Protein AF-A0A3L6EK83-F1 (afdb_monomer_lite)

Organism: Zea mays (NCBI:txid4577)

Sequence (69 aa):
MDFSLEACAHPFFDELREPHARLPNGRPFPPLFNFKQELANASPELINRLIPDHARRHLGLTLLPTTGP

Radius of gyration: 13.7 Å; chains: 1; bounding box: 24×41×32 Å

pLDDT: mean 70.55, std 10.85, range [44.38, 84.81]

Structure (mmCIF, N/CA/C/O backbone):
data_AF-A0A3L6EK83-F1
#
_entry.id   AF-A0A3L6EK83-F1
#
loop_
_atom_site.group_PDB
_atom_site.id
_atom_site.type_symbol
_atom_site.label_atom_id
_atom_site.label_alt_id
_atom_site.label_comp_id
_atom_site.label_asym_id
_atom_site.label_entity_id
_atom_site.label_seq_id
_atom_site.pdbx_PDB_ins_code
_atom_site.Cartn_x
_atom_site.Cartn_y
_atom_site.Cartn_z
_atom_site.occupancy
_atom_site.B_iso_or_equiv
_atom_site.auth_seq_id
_atom_site.auth_comp_id
_atom_site.auth_asym_id
_atom_site.auth_atom_id
_atom_site.pdbx_PDB_model_num
ATOM 1 N N . MET A 1 1 ? 18.050 -8.806 -9.686 1.00 52.19 1 MET A N 1
ATOM 2 C CA . MET A 1 1 ? 17.235 -9.946 -9.218 1.00 52.19 1 MET A CA 1
ATOM 3 C C . MET A 1 1 ? 16.616 -9.490 -7.923 1.00 52.19 1 MET A C 1
ATOM 5 O O . MET A 1 1 ? 17.280 -9.445 -6.895 1.00 52.19 1 MET A O 1
ATOM 9 N N . ASP A 1 2 ? 15.388 -9.017 -8.030 1.00 63.56 2 ASP A N 1
ATOM 10 C CA . ASP A 1 2 ? 14.820 -7.995 -7.148 1.00 63.56 2 ASP A CA 1
ATOM 11 C C . ASP A 1 2 ? 13.712 -8.629 -6.295 1.00 63.56 2 ASP A C 1
ATOM 13 O O . ASP A 1 2 ? 12.709 -8.007 -5.965 1.00 63.56 2 ASP A O 1
ATOM 17 N N . PHE A 1 3 ? 13.899 -9.900 -5.917 1.00 68.31 3 PHE A N 1
ATOM 18 C CA . PHE A 1 3 ? 12.906 -10.703 -5.195 1.00 68.31 3 PHE A CA 1
ATOM 19 C C . PHE A 1 3 ? 12.427 -10.051 -3.896 1.00 68.31 3 PHE A C 1
ATOM 21 O O . PHE A 1 3 ? 11.288 -10.261 -3.494 1.00 68.31 3 PHE A O 1
ATOM 28 N N . SER A 1 4 ? 13.261 -9.229 -3.256 1.00 76.94 4 SER A N 1
ATOM 29 C CA . SER A 1 4 ? 12.876 -8.442 -2.082 1.00 76.94 4 SER A CA 1
ATOM 30 C C . SER A 1 4 ? 11.725 -7.482 -2.393 1.00 76.94 4 SER A C 1
ATOM 32 O O . SER A 1 4 ? 10.790 -7.359 -1.609 1.00 76.94 4 SER A O 1
ATOM 34 N N . LEU A 1 5 ? 11.761 -6.842 -3.563 1.00 78.31 5 LEU A N 1
ATOM 35 C CA . LEU A 1 5 ? 10.729 -5.928 -4.036 1.00 78.31 5 LEU A CA 1
ATOM 36 C C . LEU A 1 5 ? 9.462 -6.679 -4.452 1.00 78.31 5 LEU A C 1
ATOM 38 O O . LEU A 1 5 ? 8.364 -6.273 -4.086 1.00 78.31 5 LEU A O 1
ATOM 42 N N . GLU A 1 6 ? 9.590 -7.806 -5.148 1.00 81.25 6 GLU A N 1
ATOM 43 C CA . GLU A 1 6 ? 8.438 -8.666 -5.457 1.00 81.25 6 GLU A CA 1
ATOM 44 C C . GLU A 1 6 ? 7.754 -9.196 -4.189 1.00 81.25 6 GLU A C 1
ATOM 46 O O . GLU A 1 6 ? 6.528 -9.157 -4.080 1.00 81.25 6 GLU A O 1
ATOM 51 N N . ALA A 1 7 ? 8.533 -9.618 -3.191 1.00 82.00 7 ALA A N 1
ATOM 52 C CA . ALA A 1 7 ? 8.014 -10.070 -1.905 1.00 82.00 7 ALA A CA 1
ATOM 53 C C . ALA A 1 7 ? 7.328 -8.933 -1.140 1.00 82.00 7 ALA A C 1
ATOM 55 O O . ALA A 1 7 ? 6.262 -9.133 -0.560 1.00 82.00 7 ALA A O 1
ATOM 56 N N . CYS A 1 8 ? 7.882 -7.720 -1.180 1.00 78.44 8 CYS A N 1
ATOM 57 C CA . CYS A 1 8 ? 7.213 -6.552 -0.620 1.00 78.44 8 CYS A CA 1
ATOM 58 C C . CYS A 1 8 ? 5.913 -6.226 -1.376 1.00 78.44 8 CYS A C 1
ATOM 60 O O . CYS A 1 8 ? 4.965 -5.771 -0.745 1.00 78.44 8 CYS A O 1
ATOM 62 N N . ALA A 1 9 ? 5.818 -6.503 -2.683 1.00 80.88 9 ALA A N 1
ATOM 63 C CA . ALA A 1 9 ? 4.605 -6.367 -3.500 1.00 80.88 9 ALA A CA 1
ATOM 64 C C . ALA A 1 9 ? 3.556 -7.479 -3.266 1.00 80.88 9 ALA A C 1
ATOM 66 O O . ALA A 1 9 ? 2.478 -7.437 -3.861 1.00 80.88 9 ALA A O 1
ATOM 67 N N . HIS A 1 10 ? 3.839 -8.462 -2.407 1.00 84.81 10 HIS A N 1
ATOM 68 C CA . HIS A 1 10 ? 2.957 -9.600 -2.163 1.00 84.81 10 HIS A CA 1
ATOM 69 C C . HIS A 1 10 ? 1.660 -9.179 -1.435 1.00 84.81 10 HIS A C 1
ATOM 71 O O . HIS A 1 10 ? 1.718 -8.324 -0.545 1.00 84.81 10 HIS A O 1
ATOM 77 N N . PRO A 1 11 ? 0.498 -9.804 -1.730 1.00 82.44 11 PRO A N 1
ATOM 78 C CA . PRO A 1 11 ? -0.785 -9.507 -1.074 1.00 82.44 11 PRO A CA 1
ATOM 79 C C . PRO A 1 11 ? -0.778 -9.707 0.449 1.00 82.44 11 PRO A C 1
ATOM 81 O O . PRO A 1 11 ? -1.611 -9.155 1.153 1.00 82.44 11 PRO A O 1
ATOM 84 N N . PHE A 1 12 ? 0.192 -10.454 0.978 1.00 82.75 12 PHE A N 1
ATOM 85 C CA . PHE A 1 12 ? 0.399 -10.583 2.425 1.00 82.75 12 PHE A CA 1
ATOM 86 C C . PHE A 1 12 ? 0.676 -9.230 3.104 1.00 82.75 12 PHE A C 1
ATOM 88 O O . PHE A 1 12 ? 0.268 -9.007 4.236 1.00 82.75 12 PHE A O 1
ATOM 95 N N . PHE A 1 13 ? 1.353 -8.314 2.406 1.00 80.25 13 PHE A N 1
ATOM 96 C CA . PHE A 1 13 ? 1.642 -6.968 2.899 1.00 80.25 13 PHE A CA 1
ATOM 97 C C . PHE A 1 13 ? 0.609 -5.930 2.440 1.00 80.25 13 PHE A C 1
ATOM 99 O O . PHE A 1 13 ? 0.810 -4.738 2.662 1.00 80.25 13 PHE A O 1
ATOM 106 N N . ASP A 1 14 ? -0.491 -6.346 1.807 1.00 79.06 14 ASP A N 1
ATOM 107 C CA . ASP A 1 14 ? -1.536 -5.421 1.357 1.00 79.06 14 ASP A CA 1
ATOM 108 C C . ASP A 1 14 ? -2.261 -4.772 2.538 1.00 79.06 14 ASP A C 1
ATOM 110 O O . ASP A 1 14 ? -2.500 -3.570 2.536 1.00 79.06 14 ASP A O 1
ATOM 114 N N . GLU A 1 15 ? -2.454 -5.521 3.626 1.00 81.06 15 GLU A N 1
ATOM 115 C CA . GLU A 1 15 ? -2.967 -4.968 4.880 1.00 81.06 15 GLU A CA 1
ATOM 116 C C . GLU A 1 15 ? -2.084 -3.847 5.424 1.00 81.06 15 GLU A C 1
ATOM 118 O O . GLU A 1 15 ? -2.601 -2.946 6.060 1.00 81.06 15 GLU A O 1
ATOM 123 N N . LEU A 1 16 ? -0.771 -3.850 5.165 1.00 77.12 16 LEU A N 1
ATOM 124 C CA . LEU A 1 16 ? 0.127 -2.767 5.577 1.00 77.12 16 LEU A CA 1
ATOM 125 C C . LEU A 1 16 ? 0.034 -1.521 4.683 1.00 77.12 16 LEU A C 1
ATOM 127 O O . LEU A 1 16 ? 0.495 -0.447 5.074 1.00 77.12 16 LEU A O 1
ATOM 131 N N . ARG A 1 17 ? -0.519 -1.674 3.475 1.00 75.56 17 ARG A N 1
ATOM 132 C CA . ARG A 1 17 ? -0.840 -0.579 2.551 1.00 75.56 17 ARG A CA 1
ATOM 133 C C . ARG A 1 17 ? -2.185 0.050 2.863 1.00 75.56 17 ARG A C 1
ATOM 135 O O . ARG A 1 17 ? -2.490 1.099 2.317 1.00 75.56 17 ARG A O 1
ATOM 142 N N . GLU A 1 18 ? -3.010 -0.555 3.701 1.00 76.12 18 GLU A N 1
ATOM 143 C CA . GLU A 1 18 ? -4.283 0.059 4.040 1.00 76.12 18 GLU A CA 1
ATOM 144 C C . GLU A 1 18 ? -4.036 1.354 4.841 1.00 76.12 18 GLU A C 1
ATOM 146 O O . GLU A 1 18 ? -3.260 1.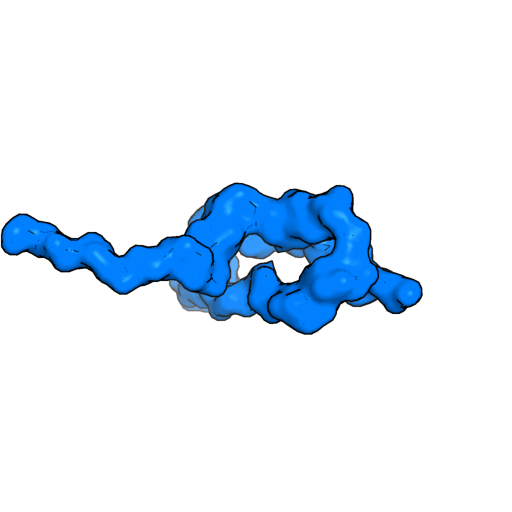366 5.798 1.00 76.12 18 GLU A O 1
ATOM 151 N N . PRO A 1 19 ? -4.717 2.470 4.529 1.00 68.69 19 PRO A N 1
ATOM 152 C CA . PRO A 1 19 ? -4.572 3.711 5.297 1.00 68.69 19 PRO A CA 1
ATOM 153 C C . PRO A 1 19 ? -5.022 3.555 6.761 1.00 68.69 19 PRO A C 1
ATOM 155 O O . PRO A 1 19 ? -4.649 4.348 7.626 1.00 68.69 19 PRO A O 1
ATOM 158 N N . HIS A 1 20 ? -5.821 2.524 7.047 1.00 69.94 20 HIS A N 1
ATOM 159 C CA . HIS A 1 20 ? -6.301 2.175 8.383 1.00 69.94 20 HIS A CA 1
ATOM 160 C C . HIS A 1 20 ? -5.452 1.104 9.073 1.00 69.94 20 HIS A C 1
ATOM 162 O O . HIS A 1 20 ? -5.737 0.750 10.219 1.00 69.94 20 HIS A O 1
ATOM 168 N N . ALA A 1 21 ? -4.419 0.599 8.397 1.00 73.56 21 ALA A N 1
ATOM 169 C CA . ALA A 1 21 ? -3.519 -0.397 8.936 1.00 73.56 21 ALA A CA 1
ATOM 170 C C . ALA A 1 21 ? -2.868 0.131 10.216 1.00 73.56 21 ALA A C 1
ATOM 172 O O . ALA A 1 21 ? -2.267 1.211 10.244 1.00 73.56 21 ALA A O 1
ATOM 173 N N . ARG A 1 22 ? -2.965 -0.643 11.298 1.00 73.12 22 ARG A N 1
ATOM 174 C CA . ARG A 1 22 ? -2.293 -0.341 12.563 1.00 73.12 22 ARG A CA 1
ATOM 175 C C . ARG A 1 22 ? -1.594 -1.571 13.098 1.00 73.12 22 ARG A C 1
ATOM 177 O O . ARG A 1 22 ? -2.031 -2.698 12.880 1.00 73.12 22 ARG A O 1
ATOM 184 N N . LEU A 1 23 ? -0.521 -1.340 13.849 1.00 77.81 23 LEU A N 1
ATOM 185 C CA . LEU A 1 23 ? 0.109 -2.409 14.607 1.00 77.81 23 LEU A CA 1
ATOM 186 C C . LEU A 1 23 ? -0.918 -2.997 15.589 1.00 77.81 23 LEU A C 1
ATOM 188 O O . LEU A 1 23 ? -1.728 -2.241 16.130 1.00 77.81 23 LEU A O 1
ATOM 192 N N . PRO A 1 24 ? -0.835 -4.295 15.924 1.00 74.69 24 PRO A N 1
ATOM 193 C CA . PRO A 1 24 ? -1.710 -4.913 16.927 1.00 74.69 24 PRO A CA 1
ATOM 194 C C . PRO A 1 24 ? -1.626 -4.234 18.311 1.00 74.69 24 PRO A C 1
ATOM 196 O O . PRO A 1 24 ? -2.526 -4.372 19.127 1.00 74.69 24 PRO A O 1
ATOM 199 N N . ASN A 1 25 ? -0.581 -3.436 18.558 1.00 72.81 25 ASN A N 1
ATOM 200 C CA . ASN A 1 25 ? -0.426 -2.581 19.741 1.00 72.81 25 ASN A CA 1
ATOM 201 C C . ASN A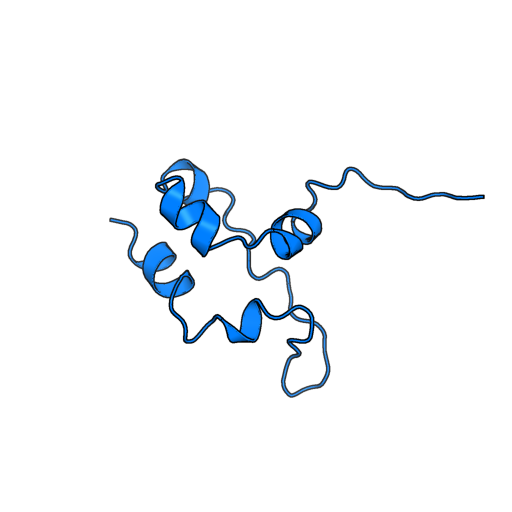 1 25 ? -1.135 -1.208 19.644 1.00 72.81 25 ASN A C 1
ATOM 203 O O . ASN A 1 25 ? -0.919 -0.347 20.493 1.00 72.81 25 ASN A O 1
ATOM 207 N N . GLY A 1 26 ? -1.909 -0.945 18.587 1.00 71.81 26 GLY A N 1
ATOM 208 C CA . GLY A 1 26 ? -2.625 0.318 18.364 1.00 71.81 26 GLY A CA 1
ATOM 209 C C . GLY A 1 26 ? -1.755 1.489 17.889 1.00 71.81 26 GLY A C 1
ATOM 210 O O . GLY A 1 26 ? -2.256 2.599 17.719 1.00 71.81 26 GLY A O 1
ATOM 211 N N . ARG A 1 27 ? -0.455 1.265 17.661 1.00 76.25 27 ARG A N 1
ATOM 212 C CA . ARG A 1 27 ? 0.481 2.289 17.172 1.00 76.25 27 ARG A CA 1
ATOM 213 C C . ARG A 1 27 ? 0.423 2.410 15.641 1.00 76.25 27 ARG A C 1
ATOM 215 O O . ARG A 1 27 ? 0.193 1.399 14.971 1.00 76.25 27 ARG A O 1
ATOM 222 N N . PRO A 1 28 ? 0.657 3.611 15.079 1.00 67.25 28 PRO A N 1
ATOM 223 C CA . PRO A 1 28 ? 0.806 3.774 13.637 1.00 67.25 28 PRO A CA 1
ATOM 224 C C . PRO A 1 28 ? 2.033 3.003 13.140 1.00 67.25 28 PRO A C 1
ATOM 226 O O . PRO A 1 28 ? 3.023 2.862 13.867 1.00 67.25 28 PRO A O 1
ATOM 229 N N . PHE A 1 29 ? 1.967 2.500 11.909 1.00 70.38 29 PHE A N 1
ATOM 230 C CA . PHE A 1 29 ? 3.114 1.841 11.302 1.00 70.38 29 PHE A CA 1
ATOM 231 C C . PHE A 1 29 ? 4.273 2.836 11.092 1.00 70.38 29 PHE A C 1
ATOM 233 O O . PHE A 1 29 ? 4.034 3.996 10.743 1.00 70.38 29 PHE A O 1
ATOM 240 N N . PRO A 1 30 ? 5.534 2.409 11.298 1.00 72.12 30 PRO A N 1
ATOM 241 C CA . PRO A 1 30 ? 6.702 3.171 10.852 1.00 72.12 30 PRO A CA 1
ATOM 242 C C . PRO A 1 30 ? 6.692 3.327 9.317 1.00 72.12 30 PRO A C 1
ATOM 244 O O . PRO A 1 30 ? 5.883 2.686 8.655 1.00 72.12 30 PRO A O 1
ATOM 247 N N . PRO A 1 31 ? 7.564 4.151 8.705 1.00 69.25 31 PRO A N 1
ATOM 248 C CA . PRO A 1 31 ? 7.622 4.287 7.247 1.00 69.25 31 PRO A CA 1
ATOM 249 C C . PRO A 1 31 ? 7.972 2.952 6.567 1.00 69.25 31 PRO A C 1
ATOM 251 O O . PRO A 1 31 ? 9.138 2.587 6.446 1.00 69.25 31 PRO A O 1
ATOM 254 N N . LEU A 1 32 ? 6.944 2.230 6.114 1.00 72.81 32 LEU A N 1
ATOM 255 C CA . LEU A 1 32 ? 7.070 0.892 5.526 1.00 72.81 32 LEU A CA 1
ATOM 256 C C . LEU A 1 32 ? 7.574 0.916 4.078 1.00 72.81 32 LEU A C 1
ATOM 258 O O . LEU A 1 32 ? 8.178 -0.045 3.617 1.00 72.81 32 LEU A O 1
ATOM 262 N N . PHE A 1 33 ? 7.349 2.022 3.366 1.00 73.75 33 PHE A N 1
ATOM 263 C CA . PHE A 1 33 ? 7.539 2.113 1.914 1.00 73.75 33 PHE A CA 1
ATOM 264 C C . PHE A 1 33 ? 8.810 2.869 1.494 1.00 73.75 33 PHE A C 1
ATOM 266 O O . PHE A 1 33 ? 8.890 3.396 0.386 1.00 73.75 33 PHE A O 1
ATOM 273 N N . ASN A 1 34 ? 9.817 2.969 2.368 1.00 69.75 34 ASN A N 1
ATOM 274 C CA . ASN A 1 34 ? 10.995 3.825 2.170 1.00 69.75 34 ASN A CA 1
ATOM 275 C C . ASN A 1 34 ? 12.075 3.197 1.258 1.00 69.75 34 ASN A C 1
ATOM 277 O O . ASN A 1 34 ? 13.265 3.192 1.580 1.00 69.75 34 ASN A O 1
ATOM 281 N N . PHE A 1 35 ? 11.669 2.677 0.098 1.00 74.50 35 PHE A N 1
ATOM 282 C CA . PHE A 1 35 ? 12.505 1.915 -0.837 1.00 74.50 35 PHE A CA 1
ATOM 283 C C . PHE A 1 35 ? 13.434 2.795 -1.702 1.00 74.50 35 PHE A C 1
ATOM 285 O O . PHE A 1 35 ? 13.576 2.564 -2.893 1.00 74.50 35 PHE A O 1
ATOM 292 N N . LYS A 1 36 ? 14.082 3.836 -1.160 1.00 68.38 36 LYS A N 1
ATOM 293 C CA . LYS A 1 36 ? 14.799 4.840 -1.986 1.00 68.38 36 LYS A CA 1
ATOM 294 C C . LYS A 1 36 ? 15.869 4.258 -2.927 1.00 68.38 36 LYS A 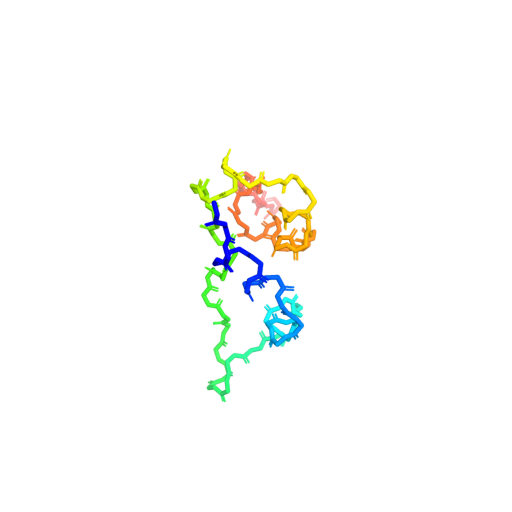C 1
ATOM 296 O O . LYS A 1 36 ? 15.966 4.709 -4.061 1.00 68.38 36 LYS A O 1
ATOM 301 N N . GLN A 1 37 ? 16.674 3.302 -2.463 1.00 68.31 37 GLN A N 1
ATOM 302 C CA . GLN A 1 37 ? 17.750 2.705 -3.268 1.00 68.31 37 GLN A CA 1
ATOM 303 C C . GLN A 1 37 ? 17.238 1.583 -4.178 1.00 68.31 37 GLN A C 1
ATOM 305 O O . GLN A 1 37 ? 17.650 1.481 -5.328 1.00 68.31 37 GLN A O 1
ATOM 310 N N . GLU A 1 38 ? 16.299 0.783 -3.678 1.00 72.25 38 GLU A N 1
ATOM 311 C CA . GLU A 1 38 ? 15.757 -0.357 -4.416 1.00 72.25 38 GLU A CA 1
ATOM 312 C C . GLU A 1 38 ? 14.893 0.104 -5.600 1.00 72.25 38 GLU A C 1
ATOM 314 O O . GLU A 1 38 ? 14.985 -0.470 -6.678 1.00 72.25 38 GLU A O 1
ATOM 319 N N . LEU A 1 39 ? 14.140 1.205 -5.453 1.00 72.44 39 LEU A N 1
ATOM 320 C CA . LEU A 1 39 ? 13.353 1.814 -6.536 1.00 72.44 39 LEU A CA 1
ATOM 321 C C . LEU A 1 39 ? 14.214 2.261 -7.724 1.00 72.44 39 LEU A C 1
ATOM 323 O O . LEU A 1 39 ? 13.729 2.254 -8.849 1.00 72.44 39 LEU A O 1
ATOM 327 N N . ALA A 1 40 ? 15.469 2.660 -7.494 1.00 72.56 40 ALA A N 1
ATOM 328 C CA . ALA A 1 40 ? 16.349 3.134 -8.562 1.00 72.56 40 ALA A CA 1
ATOM 32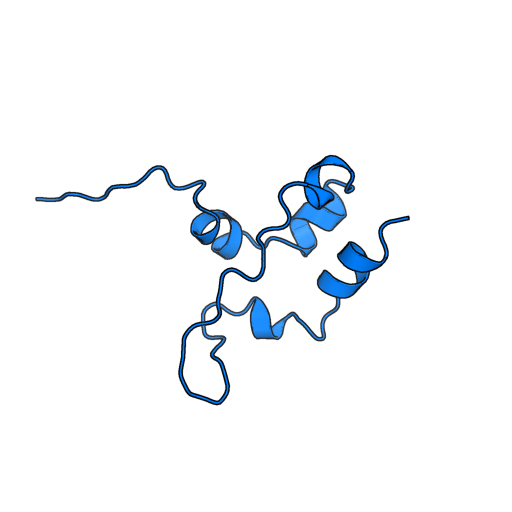9 C C . ALA A 1 40 ? 16.753 2.010 -9.532 1.00 72.56 40 ALA A C 1
ATOM 331 O O . ALA A 1 40 ? 16.997 2.278 -10.704 1.00 72.56 40 ALA A O 1
ATOM 332 N N . ASN A 1 41 ? 16.786 0.765 -9.046 1.00 73.81 41 ASN A N 1
ATOM 333 C CA . ASN A 1 41 ? 17.051 -0.432 -9.847 1.00 73.81 41 ASN A CA 1
ATOM 334 C C . ASN A 1 41 ? 15.776 -1.233 -10.171 1.00 73.81 41 ASN A C 1
ATOM 336 O O . ASN A 1 41 ? 15.853 -2.235 -10.880 1.00 73.81 41 ASN A O 1
ATOM 340 N N . ALA A 1 42 ? 14.614 -0.818 -9.662 1.00 77.62 42 ALA A N 1
ATOM 341 C CA . ALA A 1 42 ? 13.349 -1.517 -9.849 1.00 77.62 42 ALA A CA 1
ATOM 342 C C . ALA A 1 42 ? 12.651 -1.124 -11.152 1.00 77.62 42 ALA A C 1
ATOM 344 O O . ALA A 1 42 ? 12.704 0.024 -11.595 1.00 77.62 42 ALA A O 1
ATOM 345 N N . SER A 1 43 ? 11.878 -2.056 -11.711 1.00 83.69 43 SER A N 1
ATOM 346 C CA . SER A 1 43 ? 10.959 -1.725 -12.802 1.00 83.69 43 SER A CA 1
ATOM 347 C C . SER A 1 43 ? 9.835 -0.797 -12.326 1.00 83.69 43 SER A C 1
ATOM 349 O O . SER A 1 43 ? 9.273 -1.024 -11.253 1.00 83.69 43 SER A O 1
ATOM 351 N N . PRO A 1 44 ? 9.413 0.189 -13.138 1.00 77.56 44 PRO A N 1
ATOM 352 C CA . PRO A 1 44 ? 8.363 1.144 -12.771 1.00 77.56 44 PRO A CA 1
ATOM 353 C C . PRO A 1 44 ? 7.024 0.476 -12.426 1.00 77.56 44 PRO A C 1
ATOM 355 O O . PRO A 1 44 ? 6.245 1.017 -11.643 1.00 77.56 44 PRO A O 1
ATOM 358 N N . GLU A 1 45 ? 6.755 -0.713 -12.963 1.00 82.75 45 GLU A N 1
ATOM 359 C CA .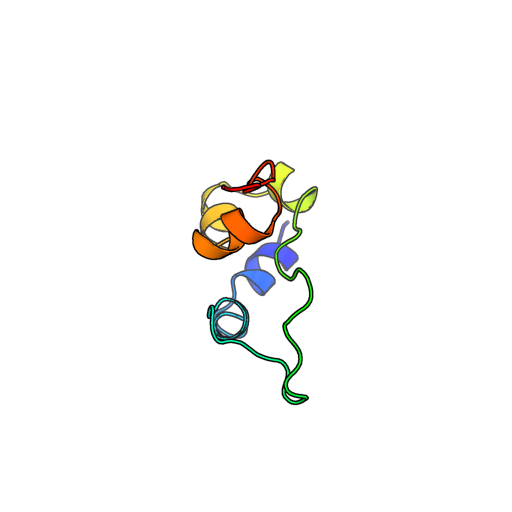 GLU A 1 45 ? 5.571 -1.503 -12.618 1.00 82.75 45 GLU A CA 1
ATOM 360 C C . GLU A 1 45 ? 5.621 -2.016 -11.166 1.00 82.75 45 GLU A C 1
ATOM 362 O O . GLU A 1 45 ? 4.655 -1.861 -10.416 1.00 82.75 45 GLU A O 1
ATOM 367 N N . LEU A 1 46 ? 6.785 -2.519 -10.730 1.00 82.31 46 LEU A N 1
ATOM 368 C CA . LEU A 1 46 ? 7.041 -2.904 -9.339 1.00 82.31 46 LEU A CA 1
ATOM 369 C C . LEU A 1 46 ? 6.924 -1.697 -8.413 1.00 82.31 46 LEU A C 1
ATOM 371 O O . LEU A 1 46 ? 6.266 -1.787 -7.383 1.00 82.31 46 LEU A O 1
ATOM 375 N N . ILE A 1 47 ? 7.489 -0.552 -8.807 1.00 80.94 47 ILE A N 1
ATOM 376 C CA . ILE A 1 47 ? 7.403 0.701 -8.043 1.00 80.94 47 ILE A CA 1
ATOM 377 C C . ILE A 1 47 ? 5.942 1.081 -7.761 1.00 80.94 47 ILE A C 1
ATOM 379 O O . ILE A 1 47 ? 5.611 1.417 -6.625 1.00 80.94 47 ILE A O 1
ATOM 383 N N . ASN A 1 48 ? 5.064 0.992 -8.766 1.00 79.31 48 ASN A N 1
ATOM 384 C CA . ASN A 1 48 ? 3.642 1.314 -8.609 1.00 79.31 48 ASN A CA 1
ATOM 385 C C . ASN A 1 48 ? 2.886 0.295 -7.742 1.00 79.31 48 ASN A C 1
ATOM 387 O O . ASN A 1 48 ? 1.957 0.681 -7.037 1.00 79.31 48 ASN A O 1
ATOM 391 N N . ARG A 1 49 ? 3.283 -0.985 -7.750 1.00 80.12 49 ARG A N 1
ATOM 392 C CA . ARG A 1 49 ? 2.723 -1.993 -6.830 1.00 80.12 49 ARG A CA 1
ATOM 393 C C . ARG A 1 49 ? 3.238 -1.848 -5.398 1.00 80.12 49 ARG A C 1
ATOM 395 O O . ARG A 1 49 ? 2.516 -2.115 -4.442 1.00 80.12 49 ARG A O 1
ATOM 402 N N . LEU A 1 50 ? 4.491 -1.438 -5.241 1.00 80.06 50 LEU A N 1
ATOM 403 C CA . LEU A 1 50 ? 5.153 -1.295 -3.951 1.00 80.06 50 LEU A CA 1
ATOM 404 C C . LEU A 1 50 ? 4.712 -0.052 -3.203 1.00 80.06 50 LEU A C 1
ATOM 406 O O . LEU A 1 50 ? 4.439 -0.144 -2.009 1.00 80.06 50 LEU A O 1
ATOM 410 N N . ILE A 1 51 ? 4.654 1.085 -3.898 1.00 79.56 51 ILE A N 1
ATOM 411 C CA . ILE A 1 51 ? 4.317 2.380 -3.316 1.00 79.56 51 ILE A CA 1
ATOM 412 C C . ILE A 1 51 ? 2.954 2.827 -3.850 1.00 79.56 51 ILE A C 1
ATOM 414 O O . ILE A 1 51 ? 2.886 3.477 -4.898 1.00 79.56 51 ILE A O 1
ATOM 418 N N . PRO A 1 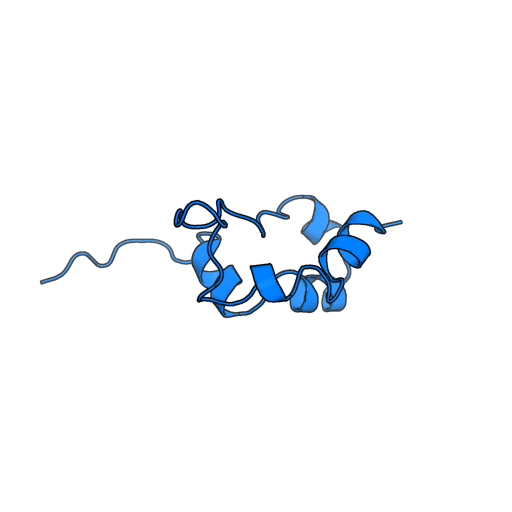52 ? 1.863 2.513 -3.130 1.00 72.88 52 PRO A N 1
ATOM 419 C CA . PRO A 1 52 ? 0.539 3.006 -3.485 1.00 72.88 52 PRO A CA 1
ATOM 420 C C . PRO A 1 52 ? 0.463 4.534 -3.359 1.00 72.88 52 PRO A C 1
ATOM 422 O O . PRO A 1 52 ? 1.225 5.154 -2.614 1.00 72.88 52 PRO A O 1
ATOM 425 N N . ASP A 1 53 ? -0.476 5.155 -4.074 1.00 70.69 53 ASP A N 1
ATOM 426 C CA . ASP A 1 53 ? -0.587 6.618 -4.200 1.00 70.69 53 ASP A CA 1
ATOM 427 C C . ASP A 1 53 ? -0.606 7.360 -2.846 1.00 70.69 53 ASP A C 1
ATOM 429 O O . ASP A 1 53 ? 0.132 8.325 -2.637 1.00 70.69 53 ASP A O 1
ATOM 433 N N . HIS A 1 54 ? -1.342 6.832 -1.864 1.00 71.69 54 HIS A N 1
ATOM 434 C CA . HIS A 1 54 ? -1.401 7.398 -0.514 1.00 71.69 54 HIS A CA 1
ATOM 435 C C . HIS A 1 54 ? -0.057 7.292 0.241 1.00 71.69 54 HIS A C 1
ATOM 437 O O . HIS A 1 54 ? 0.288 8.181 1.022 1.00 71.69 54 HIS A O 1
ATOM 443 N N . ALA A 1 55 ? 0.739 6.245 -0.008 1.00 70.44 55 ALA A N 1
ATOM 444 C CA . ALA A 1 55 ? 2.051 6.051 0.608 1.00 70.44 55 ALA A CA 1
ATOM 445 C C . ALA A 1 55 ? 3.112 6.969 -0.014 1.00 70.44 55 ALA A C 1
ATOM 447 O O . ALA A 1 55 ? 4.006 7.435 0.695 1.00 70.44 55 ALA A O 1
ATOM 448 N N . ARG A 1 56 ? 2.979 7.319 -1.307 1.00 69.69 56 ARG A N 1
ATOM 449 C CA . ARG A 1 56 ? 3.829 8.332 -1.974 1.00 69.69 56 ARG A CA 1
ATOM 450 C C . ARG A 1 56 ? 3.761 9.672 -1.249 1.00 69.69 56 ARG A C 1
ATOM 452 O O . ARG A 1 56 ? 4.768 10.368 -1.123 1.00 69.69 56 ARG A O 1
ATOM 459 N N . ARG A 1 57 ? 2.577 10.010 -0.736 1.00 62.41 57 ARG A N 1
ATOM 460 C CA . ARG A 1 57 ? 2.339 11.229 0.040 1.00 62.41 57 ARG A CA 1
ATOM 461 C C . ARG A 1 57 ? 3.017 11.183 1.412 1.00 62.41 57 ARG A C 1
ATOM 463 O O . ARG A 1 57 ? 3.518 12.204 1.875 1.00 62.41 57 ARG A O 1
ATOM 470 N N . HIS A 1 58 ? 3.088 9.998 2.018 1.00 59.53 58 HIS A N 1
ATOM 471 C CA . HIS A 1 58 ? 3.703 9.765 3.327 1.00 59.53 58 HIS A CA 1
ATOM 472 C C . HIS A 1 58 ? 5.242 9.692 3.278 1.00 59.53 58 HIS A C 1
ATOM 474 O O . HIS A 1 58 ? 5.900 9.993 4.270 1.00 59.53 58 HIS A O 1
ATOM 480 N N . LEU A 1 59 ? 5.832 9.351 2.124 1.00 59.50 59 LEU A N 1
ATOM 481 C CA . LEU A 1 59 ? 7.289 9.251 1.929 1.00 59.50 59 LEU A CA 1
ATOM 482 C C . LEU A 1 59 ? 8.039 10.597 1.908 1.00 59.50 59 LEU A C 1
ATOM 484 O O . LEU A 1 59 ? 9.246 10.625 1.675 1.00 59.50 59 LEU A O 1
ATOM 488 N N . GLY A 1 60 ? 7.345 11.717 2.122 1.00 52.91 60 GLY A N 1
ATOM 489 C CA . GLY A 1 60 ? 7.976 13.035 2.142 1.00 52.91 60 GLY A CA 1
ATOM 490 C C . GLY A 1 60 ? 8.272 13.616 0.757 1.00 52.91 60 GLY A C 1
ATOM 491 O O . GLY A 1 60 ? 9.149 14.464 0.634 1.00 52.91 60 GLY A O 1
ATOM 492 N N . LEU A 1 61 ? 7.525 13.221 -0.284 1.00 47.50 61 LEU A N 1
ATOM 493 C CA . LEU A 1 61 ? 7.383 14.071 -1.479 1.00 47.50 61 LEU A CA 1
ATOM 494 C C . LEU A 1 61 ? 6.383 15.216 -1.269 1.00 47.50 61 LEU A C 1
ATOM 496 O O . LEU A 1 61 ? 6.256 16.086 -2.126 1.00 47.50 61 LEU A O 1
ATOM 500 N N . THR A 1 62 ? 5.711 15.270 -0.118 1.00 47.09 62 THR A N 1
ATOM 501 C CA . THR A 1 62 ? 5.067 16.502 0.318 1.00 47.09 62 THR A CA 1
ATOM 502 C C . THR A 1 62 ? 6.146 17.364 0.986 1.00 47.09 62 THR A C 1
ATOM 504 O O . THR A 1 62 ? 6.549 17.140 2.125 1.00 47.09 62 THR A O 1
ATOM 507 N N . LEU A 1 63 ? 6.683 18.320 0.228 1.00 44.38 63 LEU A N 1
ATOM 508 C CA . LEU A 1 63 ? 7.405 19.465 0.776 1.00 44.38 63 LEU A CA 1
ATOM 509 C C . LEU A 1 63 ? 6.449 20.148 1.775 1.00 44.38 63 LEU A C 1
ATOM 511 O O . LEU A 1 63 ? 5.471 20.769 1.370 1.00 44.38 63 LEU A O 1
ATOM 515 N N . LEU A 1 64 ? 6.635 19.932 3.076 1.00 55.81 64 LEU A N 1
ATOM 516 C CA . LEU A 1 64 ? 5.840 20.583 4.129 1.00 55.81 64 LEU A CA 1
ATOM 517 C C . LEU A 1 64 ? 6.264 22.070 4.225 1.00 55.81 64 LEU A C 1
ATOM 519 O O . LEU A 1 64 ? 7.430 22.341 3.933 1.00 55.81 64 LEU A O 1
ATOM 523 N N . PRO A 1 65 ? 5.421 23.022 4.692 1.00 45.84 65 PRO A N 1
ATOM 524 C CA . PRO A 1 65 ? 4.292 22.802 5.595 1.00 45.84 65 PRO A CA 1
ATOM 525 C C . PRO A 1 65 ? 2.974 23.477 5.181 1.00 45.84 65 PRO A C 1
ATOM 527 O O . PRO A 1 65 ? 2.928 24.589 4.661 1.00 45.84 65 PRO A O 1
ATOM 530 N N . THR A 1 66 ? 1.863 22.842 5.547 1.00 48.16 66 THR A N 1
ATOM 531 C CA . THR A 1 66 ? 0.641 23.575 5.878 1.00 48.16 66 THR A CA 1
ATOM 532 C C . THR A 1 66 ? 0.890 24.329 7.184 1.00 48.16 66 THR A C 1
ATOM 534 O O . THR A 1 66 ? 0.617 23.808 8.264 1.00 48.16 66 THR A O 1
ATOM 537 N N . THR A 1 67 ? 1.435 25.537 7.097 1.00 46.03 67 THR A N 1
ATOM 538 C CA . THR A 1 67 ? 1.177 26.552 8.118 1.00 46.03 67 THR A CA 1
ATOM 539 C C . THR A 1 67 ? 0.031 27.392 7.580 1.00 46.03 67 THR A C 1
ATOM 541 O O . THR A 1 67 ? 0.199 28.124 6.611 1.00 46.03 67 THR A O 1
ATOM 544 N N . GLY A 1 68 ? -1.147 27.226 8.163 1.00 46.34 68 GLY A N 1
ATOM 545 C CA . GLY A 1 68 ? -2.209 28.223 8.095 1.00 46.34 68 GLY A CA 1
ATOM 546 C C . GLY A 1 68 ? -2.717 28.484 9.511 1.00 46.34 68 GLY A C 1
ATOM 547 O O . GLY A 1 68 ? -2.348 27.728 10.419 1.00 46.34 68 GLY A O 1
ATOM 548 N N . PRO A 1 69 ? -3.615 29.457 9.712 1.00 55.56 69 PRO A N 1
ATOM 549 C CA . PRO A 1 69 ? -3.988 30.579 8.839 1.00 55.56 69 PRO A CA 1
ATOM 550 C C . PRO A 1 69 ? -3.067 31.806 8.967 1.00 55.56 69 PRO A C 1
ATOM 552 O O . PRO A 1 69 ? -2.299 31.885 9.952 1.00 55.56 69 PRO A O 1
#

Foldseek 3Di:
DQVVLVVLLDVVCVLVVDPPRDDPVRHRDDLPLQCVPSVVVDDVVSNCSNQPPVSVVVNPPPPDDPDDD

InterPro domains:
  IPR050591 Glycogen Synthase Kinase-3 [PTHR24057] (5-57)

Secondary structure (DSSP, 8-state):
--HHHHHHTSGGGHHHHSTT-B-TTSPBPP-TT--TTHHHHS-HHHHHHHS-HHHHIIIIIS-------